Protein AF-A0AAP0NVU0-F1 (afdb_monomer_lite)

pLDDT: mean 78.41, std 13.66, range [33.12, 90.81]

Radius of gyration: 15.38 Å; chains: 1; bounding box: 33×32×42 Å

Sequence (113 aa):
MARNGSLVPLMYELWNDVPEENKNAIWPEVQDNTDAPLEFRKNCLEKVANTWRSWKHTFKVHYEKHKDDEDILTRVPDERVQDEQWPILVRYWNEDEVKLQIKNLSLNLISAY

Secondary structure (DSSP, 8-state):
-TT-TTTS-TT-SSGGGS-HHHHHHHHHHHHHHH---GGGHHHHHHHHHHHHHHHHHHHHHHHHHHTT-TTGGG--S-TTS-TTHHHHHHHHHH-HHHHHHHHHHHHHHHTT-

Organism: NCBI:txid152367

Foldseek 3Di:
DLLACVLPPLLDPAPVLTDVVSLVVCQVVLCVPPVDDPVCSVVSSVVSRVSNVVVSVVLVVLCVVCVPPPCQLVPDPDPSHDSVRSVLVNCCVVDPVSVVVSVVVSVVVVVVD

Structure (mmCIF, N/CA/C/O backbone):
data_AF-A0AAP0NVU0-F1
#
_entry.id   AF-A0AAP0NVU0-F1
#
loop_
_atom_site.group_PDB
_atom_site.id
_atom_site.type_symbol
_atom_site.label_atom_id
_atom_site.label_alt_id
_atom_site.label_comp_id
_atom_site.label_asym_id
_atom_site.label_entity_id
_atom_site.label_seq_id
_atom_site.pdbx_PDB_ins_code
_atom_site.Cartn_x
_atom_site.Cartn_y
_atom_site.Cartn_z
_atom_site.occupancy
_atom_site.B_iso_or_equiv
_atom_site.auth_seq_id
_atom_site.auth_comp_id
_atom_site.auth_asym_id
_atom_site.auth_atom_id
_atom_site.pdbx_PDB_model_num
ATOM 1 N N . MET A 1 1 ? -7.896 -7.844 3.908 1.00 63.59 1 MET A N 1
ATOM 2 C CA . MET A 1 1 ? -7.562 -6.597 4.619 1.00 63.59 1 MET A CA 1
ATOM 3 C C . MET A 1 1 ? -6.231 -5.996 4.151 1.00 63.59 1 MET A C 1
ATOM 5 O O . MET A 1 1 ? -6.232 -5.341 3.126 1.00 63.59 1 MET A O 1
ATOM 9 N N . ALA A 1 2 ? -5.073 -6.255 4.778 1.00 59.22 2 ALA A N 1
ATOM 10 C CA . ALA A 1 2 ? -3.825 -5.511 4.487 1.00 59.22 2 ALA A CA 1
ATOM 11 C C . ALA A 1 2 ? -3.140 -5.786 3.124 1.00 59.22 2 ALA A C 1
ATOM 13 O O . ALA A 1 2 ? -2.254 -5.033 2.730 1.00 59.22 2 ALA A O 1
ATOM 14 N N . ARG A 1 3 ? -3.526 -6.863 2.422 1.00 63.44 3 ARG A N 1
ATOM 15 C CA . ARG A 1 3 ? -3.033 -7.234 1.077 1.00 63.44 3 ARG A CA 1
ATOM 16 C C . ARG A 1 3 ? -4.062 -6.956 -0.022 1.00 63.44 3 ARG A C 1
ATOM 18 O O . ARG A 1 3 ? -4.250 -7.771 -0.919 1.00 63.44 3 ARG A O 1
ATOM 25 N N . ASN A 1 4 ? -4.812 -5.870 0.128 1.00 67.06 4 ASN A N 1
ATOM 26 C CA . ASN A 1 4 ? -5.792 -5.421 -0.851 1.00 67.06 4 ASN A CA 1
ATOM 27 C C . ASN A 1 4 ? -5.358 -4.042 -1.363 1.00 67.06 4 ASN A C 1
ATOM 29 O O . ASN A 1 4 ? -5.484 -3.049 -0.641 1.00 67.06 4 ASN A O 1
ATOM 33 N N . GLY A 1 5 ? -4.835 -4.000 -2.592 1.00 58.34 5 GLY A N 1
ATOM 34 C CA . GLY A 1 5 ? -4.338 -2.771 -3.216 1.00 58.34 5 GLY A CA 1
ATOM 35 C C . GLY A 1 5 ? -5.418 -1.702 -3.404 1.00 58.34 5 GLY A C 1
ATOM 36 O O . GLY A 1 5 ? -5.087 -0.520 -3.462 1.00 58.34 5 GLY A O 1
ATOM 37 N N . SER A 1 6 ? -6.699 -2.083 -3.428 1.00 61.19 6 SER A N 1
ATOM 38 C CA . SER A 1 6 ? -7.829 -1.154 -3.558 1.00 61.19 6 SER A CA 1
ATOM 39 C C . SER A 1 6 ? -8.199 -0.472 -2.237 1.00 61.19 6 SER A C 1
ATOM 41 O O . SER A 1 6 ? -8.668 0.661 -2.247 1.00 61.19 6 SER A O 1
ATOM 43 N N . LEU A 1 7 ? -7.966 -1.129 -1.095 1.00 65.88 7 LEU A N 1
ATOM 44 C CA . LEU A 1 7 ? -8.227 -0.554 0.235 1.00 65.88 7 LEU A CA 1
ATOM 45 C C . LEU A 1 7 ? -7.040 0.256 0.751 1.00 65.88 7 LEU A C 1
ATOM 47 O O . LEU A 1 7 ? -7.224 1.313 1.356 1.00 65.88 7 LEU A O 1
ATOM 51 N N . VAL A 1 8 ? -5.822 -0.230 0.500 1.00 70.25 8 VAL A N 1
ATOM 52 C CA . VAL A 1 8 ? -4.587 0.465 0.870 1.00 70.25 8 VAL A CA 1
ATOM 53 C C . VAL A 1 8 ? -3.649 0.514 -0.330 1.00 70.25 8 VAL A C 1
ATOM 55 O O . VAL A 1 8 ? -2.839 -0.402 -0.519 1.00 70.25 8 VAL A O 1
ATOM 58 N N . PRO A 1 9 ? -3.721 1.587 -1.133 1.00 72.81 9 PRO A N 1
ATOM 59 C CA . PRO A 1 9 ? -2.825 1.762 -2.262 1.00 72.81 9 PRO A CA 1
ATOM 60 C C . PRO A 1 9 ? -1.361 1.701 -1.823 1.00 72.81 9 PRO A C 1
ATOM 62 O O . PRO A 1 9 ? -0.942 2.356 -0.867 1.00 72.81 9 PRO A O 1
ATOM 65 N N . LEU A 1 10 ? -0.550 0.931 -2.545 1.00 76.00 10 LEU A N 1
ATOM 66 C CA . LEU A 1 10 ? 0.887 0.798 -2.270 1.00 76.00 10 LEU A CA 1
ATOM 67 C C . LEU A 1 10 ? 1.684 2.081 -2.583 1.00 76.00 10 LEU A C 1
ATOM 69 O O . LEU A 1 10 ? 2.852 2.192 -2.199 1.00 76.00 10 LEU A O 1
ATOM 73 N N . MET A 1 11 ? 1.041 3.042 -3.256 1.00 71.75 11 MET A N 1
ATOM 74 C CA . MET A 1 11 ? 1.612 4.311 -3.716 1.00 71.75 11 MET A CA 1
ATOM 75 C C . MET A 1 11 ? 2.006 5.260 -2.572 1.00 71.75 11 MET A C 1
ATOM 77 O O . MET A 1 11 ? 2.898 6.083 -2.756 1.00 71.75 11 MET A O 1
ATOM 81 N N . TYR A 1 12 ? 1.404 5.135 -1.384 1.00 76.88 12 TYR A N 1
ATOM 82 C CA . TYR A 1 12 ? 1.783 5.944 -0.218 1.00 76.88 12 TYR A CA 1
ATOM 83 C C . TYR A 1 12 ? 3.146 5.529 0.323 1.00 76.88 12 TYR A C 1
ATOM 85 O O . TYR A 1 12 ? 3.388 4.336 0.510 1.00 76.88 12 TYR A O 1
ATOM 93 N N . GLU A 1 13 ? 4.038 6.484 0.603 1.00 75.38 13 GLU A N 1
ATOM 94 C CA . GLU A 1 13 ? 5.367 6.196 1.150 1.00 75.38 13 GLU A CA 1
ATOM 95 C C . GLU A 1 13 ? 5.265 5.616 2.563 1.00 75.38 13 GLU A C 1
ATOM 97 O O . GLU A 1 13 ? 5.757 4.505 2.804 1.00 75.38 13 GLU A O 1
ATOM 102 N N . LEU A 1 14 ? 4.573 6.329 3.454 1.00 80.94 14 LEU A N 1
ATOM 103 C CA . LEU A 1 14 ? 4.376 5.960 4.848 1.00 80.94 14 LEU A CA 1
ATOM 104 C C . LEU A 1 14 ? 2.907 5.633 5.127 1.00 80.94 14 LEU A C 1
ATOM 106 O O . LEU A 1 14 ? 1.989 6.196 4.544 1.00 80.94 14 LEU A O 1
ATOM 110 N N . TRP A 1 15 ? 2.672 4.764 6.113 1.00 82.81 15 TRP A N 1
ATOM 111 C CA . TRP A 1 15 ? 1.316 4.466 6.598 1.00 82.81 15 TRP A CA 1
ATOM 112 C C . TRP A 1 15 ? 0.580 5.713 7.113 1.00 82.81 15 TRP A C 1
ATOM 114 O O . TRP A 1 15 ? -0.644 5.791 7.057 1.00 82.81 15 TRP A O 1
ATOM 124 N N . ASN A 1 16 ? 1.326 6.691 7.631 1.00 84.62 16 ASN A N 1
ATOM 125 C CA . ASN A 1 16 ? 0.745 7.938 8.119 1.00 84.62 16 ASN A CA 1
ATOM 126 C C . ASN A 1 16 ? 0.161 8.785 6.981 1.00 84.62 16 ASN A C 1
ATOM 128 O O . ASN A 1 16 ? -0.782 9.523 7.243 1.00 84.62 16 ASN A O 1
ATOM 132 N N . ASP A 1 17 ? 0.657 8.616 5.751 1.00 83.06 17 ASP A N 1
ATOM 133 C CA . ASP A 1 17 ? 0.180 9.333 4.563 1.00 83.06 17 ASP A CA 1
ATOM 134 C C . ASP A 1 17 ? -1.087 8.698 3.972 1.00 83.06 17 ASP A C 1
ATOM 136 O O . ASP A 1 17 ? -1.752 9.305 3.137 1.00 83.06 17 ASP A O 1
ATOM 140 N N . VAL A 1 18 ? -1.428 7.474 4.394 1.00 82.69 18 VAL A N 1
ATOM 141 C CA . VAL A 1 18 ? -2.688 6.828 4.017 1.00 82.69 18 VAL A CA 1
ATOM 142 C C . VAL A 1 18 ? -3.842 7.630 4.641 1.00 82.69 18 VAL A C 1
ATOM 144 O O . VAL A 1 18 ? -3.827 7.818 5.867 1.00 82.69 18 VAL A O 1
ATOM 147 N N . PRO A 1 19 ? -4.841 8.072 3.854 1.00 84.81 19 PRO A N 1
ATOM 148 C CA . PRO A 1 19 ? -5.960 8.860 4.357 1.00 84.81 19 PRO A CA 1
ATOM 149 C C . PRO A 1 19 ? -6.736 8.147 5.466 1.00 84.81 19 PRO A C 1
ATOM 151 O O . PRO A 1 19 ? -6.798 6.912 5.527 1.00 84.81 19 PRO A O 1
ATOM 154 N N . GLU A 1 20 ? -7.341 8.920 6.367 1.00 85.38 20 GLU A N 1
ATOM 155 C CA . GLU A 1 20 ? -8.139 8.342 7.450 1.00 85.38 20 GLU A CA 1
ATOM 156 C C . GLU A 1 20 ? -9.402 7.663 6.902 1.00 85.38 20 GLU A C 1
ATOM 158 O O . GLU A 1 20 ? -9.836 6.676 7.490 1.00 85.38 20 GLU A O 1
ATOM 163 N N . GLU A 1 21 ? -9.948 8.081 5.746 1.00 84.19 21 GLU A N 1
ATOM 164 C CA . GLU A 1 21 ? -11.069 7.374 5.108 1.00 84.19 21 GLU A CA 1
ATOM 165 C C . GLU A 1 21 ? -10.698 5.933 4.745 1.00 84.19 21 GLU A C 1
ATOM 167 O O . GLU A 1 21 ? -11.470 5.014 5.016 1.00 84.19 21 GLU A O 1
ATOM 172 N N . ASN A 1 22 ? -9.493 5.705 4.213 1.00 84.00 22 ASN A N 1
ATOM 173 C CA . ASN A 1 22 ? -8.997 4.357 3.934 1.00 84.00 22 ASN A CA 1
ATOM 174 C C . ASN A 1 22 ? -8.871 3.539 5.226 1.00 84.00 22 ASN A C 1
ATOM 176 O O . ASN A 1 22 ? -9.303 2.390 5.283 1.00 84.00 22 ASN A O 1
ATOM 180 N N . LYS A 1 23 ? -8.321 4.129 6.295 1.00 86.25 23 LYS A N 1
ATOM 181 C CA . LYS A 1 23 ? -8.192 3.453 7.600 1.00 86.25 23 LYS A CA 1
ATOM 182 C C . LYS A 1 23 ? -9.560 3.142 8.217 1.00 86.25 23 LYS A C 1
ATOM 184 O O . LYS A 1 23 ? -9.733 2.079 8.812 1.00 86.25 23 LYS A O 1
ATOM 189 N N . ASN A 1 24 ? -10.535 4.031 8.034 1.00 87.94 24 ASN A N 1
ATOM 190 C CA . ASN A 1 24 ? -11.927 3.828 8.425 1.00 87.94 24 ASN A CA 1
ATOM 191 C C . ASN A 1 24 ? -12.593 2.715 7.616 1.00 87.94 24 ASN A C 1
ATOM 193 O O . ASN A 1 24 ? -13.306 1.917 8.207 1.00 87.94 24 ASN A O 1
ATOM 197 N N . ALA A 1 25 ? -12.325 2.608 6.314 1.00 86.50 25 ALA A N 1
ATOM 198 C CA . ALA A 1 25 ? -12.849 1.531 5.475 1.00 86.50 25 ALA A CA 1
ATOM 199 C C . ALA A 1 25 ? -12.271 0.150 5.842 1.00 86.50 25 ALA A C 1
ATOM 201 O O . ALA A 1 25 ? -12.954 -0.859 5.706 1.00 86.50 25 ALA A O 1
ATOM 202 N N . ILE A 1 26 ? -11.037 0.095 6.355 1.00 86.94 26 ILE A N 1
ATOM 203 C CA . ILE A 1 26 ? -10.414 -1.149 6.842 1.00 86.94 26 ILE A CA 1
ATOM 204 C C . ILE A 1 26 ? -11.012 -1.606 8.177 1.00 86.94 26 ILE A C 1
ATOM 206 O O . ILE A 1 26 ? -11.025 -2.800 8.473 1.00 86.94 26 ILE A O 1
ATOM 210 N N . TRP A 1 27 ? -11.453 -0.669 9.018 1.00 88.81 27 TRP A N 1
ATOM 211 C CA . TRP A 1 27 ? -11.855 -0.974 10.389 1.00 88.81 27 TRP A CA 1
ATOM 212 C C . TRP A 1 27 ? -13.020 -1.980 10.487 1.00 88.81 27 TRP A C 1
ATOM 214 O O . TRP A 1 27 ? -12.857 -2.942 11.237 1.00 88.81 27 TRP A O 1
ATOM 224 N N . PRO A 1 28 ? -14.115 -1.870 9.706 1.00 87.25 28 PRO A N 1
ATOM 225 C CA . PRO A 1 28 ? -15.156 -2.896 9.657 1.00 87.25 28 PRO A CA 1
ATOM 226 C C . PRO A 1 28 ? -14.612 -4.293 9.338 1.00 87.25 28 PRO A C 1
ATOM 228 O O . PRO A 1 28 ? -14.929 -5.236 10.053 1.00 87.25 28 PRO A O 1
ATOM 231 N N . GLU A 1 29 ? -13.701 -4.427 8.362 1.00 85.31 29 GLU A N 1
ATOM 232 C CA . GLU A 1 29 ? -13.105 -5.736 8.050 1.00 85.31 29 GLU A CA 1
ATOM 233 C C . GLU A 1 29 ? -12.328 -6.306 9.244 1.00 85.31 29 GLU A C 1
ATOM 235 O O . GLU A 1 29 ? -12.341 -7.510 9.493 1.00 85.31 29 GLU A O 1
ATOM 240 N N . VAL A 1 30 ? -11.628 -5.455 9.996 1.00 85.75 30 VAL A N 1
ATOM 241 C CA . VAL A 1 30 ? -10.894 -5.880 11.193 1.00 85.75 30 VAL A CA 1
ATOM 242 C C . VAL A 1 30 ? -11.856 -6.355 12.276 1.00 85.75 30 VAL A C 1
ATOM 244 O O . VAL A 1 30 ? -11.581 -7.376 12.910 1.00 85.75 30 VAL A O 1
ATOM 247 N N . GLN A 1 31 ? -12.965 -5.646 12.484 1.00 86.69 31 GLN A N 1
ATOM 248 C CA . GLN A 1 31 ? -13.974 -6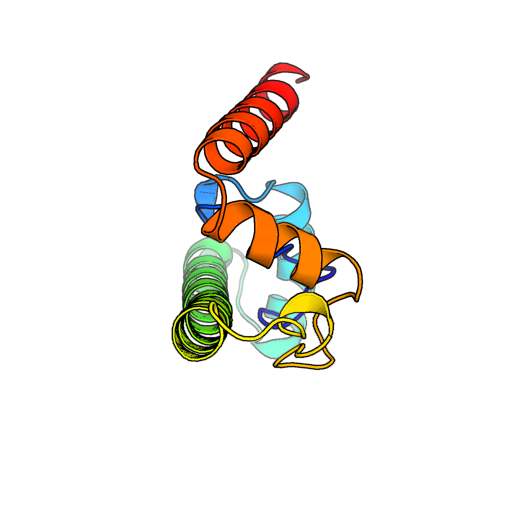.027 13.470 1.00 86.69 31 GLN A CA 1
ATOM 249 C C . GLN A 1 31 ? -14.609 -7.372 13.116 1.00 86.69 31 GLN A C 1
ATOM 251 O O . GLN A 1 31 ? -14.606 -8.264 13.962 1.00 86.69 31 GLN A O 1
ATOM 256 N N . ASP A 1 32 ? -15.010 -7.556 11.855 1.00 84.94 32 ASP A N 1
ATOM 257 C CA . ASP A 1 32 ? -15.617 -8.795 11.352 1.00 84.94 32 ASP A CA 1
ATOM 258 C C . ASP A 1 32 ? -14.718 -10.030 11.539 1.00 84.94 32 ASP A C 1
ATOM 260 O O . ASP A 1 32 ? -15.204 -11.154 11.618 1.00 84.94 32 ASP A O 1
ATOM 264 N N . ASN A 1 33 ? -13.396 -9.840 11.606 1.00 81.75 33 ASN A N 1
ATOM 265 C CA . ASN A 1 33 ? -12.425 -10.933 11.674 1.00 81.75 33 ASN A CA 1
ATOM 266 C C . ASN A 1 33 ? -11.807 -11.167 13.063 1.00 81.75 33 ASN A C 1
ATOM 268 O O . ASN A 1 33 ? -11.049 -12.125 13.221 1.00 81.75 33 ASN A O 1
ATOM 272 N N . THR A 1 34 ? -12.028 -10.287 14.045 1.00 80.81 34 THR A N 1
ATOM 273 C CA . THR A 1 34 ? -11.286 -10.339 15.324 1.00 80.81 34 THR A CA 1
ATOM 274 C C . THR A 1 34 ? -12.122 -10.122 16.581 1.00 80.81 34 THR A C 1
ATOM 276 O O . THR A 1 34 ? -11.569 -10.262 17.671 1.00 80.81 34 THR A O 1
ATOM 279 N N . ASP A 1 35 ? -13.400 -9.745 16.453 1.00 83.88 35 ASP A N 1
ATOM 280 C CA . ASP A 1 35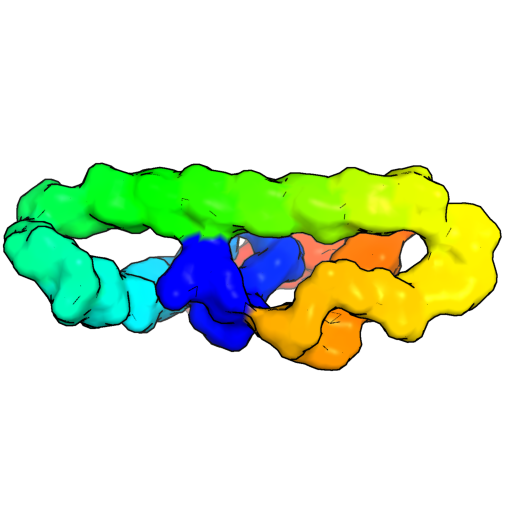 ? 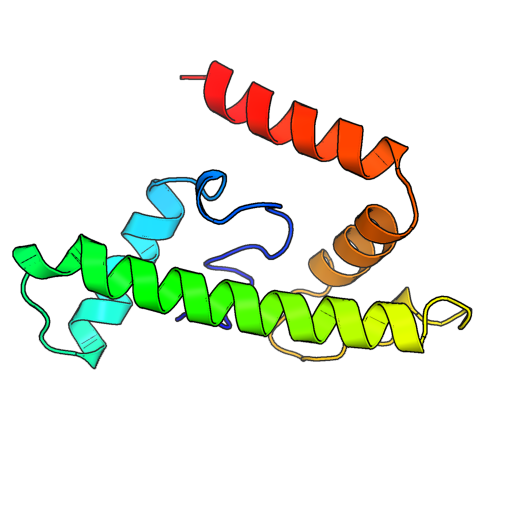-14.261 -9.304 17.565 1.00 83.88 35 ASP A CA 1
ATOM 281 C C . ASP A 1 35 ? -13.631 -8.184 18.423 1.00 83.88 35 ASP A C 1
ATOM 283 O O . ASP A 1 35 ? -13.990 -7.975 19.584 1.00 83.88 35 ASP A O 1
ATOM 287 N N . ALA A 1 36 ? -12.653 -7.453 17.872 1.00 85.56 36 ALA A N 1
ATOM 288 C CA . ALA A 1 36 ? -11.921 -6.438 18.611 1.00 85.56 36 ALA A CA 1
ATOM 289 C C . ALA A 1 36 ? -12.839 -5.252 18.948 1.00 85.56 36 ALA A C 1
ATOM 291 O O . ALA A 1 36 ? -13.452 -4.669 18.043 1.00 85.56 36 ALA A O 1
ATOM 292 N N . PRO A 1 37 ? -12.908 -4.837 20.225 1.00 88.00 37 PRO A N 1
ATOM 293 C CA . PRO A 1 37 ? -13.717 -3.693 20.590 1.00 88.00 37 PRO A CA 1
ATOM 294 C C . PRO A 1 37 ? -13.007 -2.389 20.189 1.00 88.00 37 PRO A C 1
ATOM 296 O O . PRO A 1 37 ? -11.806 -2.366 19.889 1.00 88.00 37 PRO A O 1
ATOM 299 N N . LEU A 1 38 ? -13.775 -1.299 20.108 1.00 87.94 38 LEU A N 1
ATOM 300 C CA . LEU A 1 38 ? -13.343 -0.035 19.498 1.00 87.94 38 LEU A CA 1
ATOM 301 C C . LEU A 1 38 ? -12.097 0.559 20.172 1.00 87.94 38 LEU A C 1
ATOM 303 O O . LEU A 1 38 ? -11.276 1.191 19.508 1.00 87.94 38 LEU A O 1
ATOM 307 N N . GLU A 1 39 ? -11.909 0.306 21.465 1.00 90.75 39 GLU A N 1
ATOM 308 C CA . GLU A 1 39 ? -10.755 0.748 22.247 1.00 90.75 39 GLU A CA 1
ATOM 309 C C . GLU A 1 39 ? -9.432 0.193 21.695 1.00 90.75 39 GLU A C 1
ATOM 311 O O . GLU A 1 39 ? -8.395 0.848 21.801 1.00 90.75 39 GLU A O 1
ATOM 316 N N . PHE A 1 40 ? -9.461 -0.974 21.040 1.00 89.81 40 PHE A N 1
ATOM 317 C CA . PHE A 1 40 ? -8.285 -1.584 20.415 1.00 89.81 40 PHE A CA 1
ATOM 318 C C . PHE A 1 40 ? -8.100 -1.189 18.950 1.00 89.81 40 PHE A C 1
ATOM 320 O O . PHE A 1 40 ? -7.136 -1.643 18.325 1.00 89.81 40 PHE A O 1
ATOM 327 N N . ARG A 1 41 ? -8.954 -0.313 18.391 1.00 90.00 41 ARG A N 1
ATOM 328 C CA . ARG A 1 41 ? -8.865 0.128 16.987 1.00 90.00 41 ARG A CA 1
ATOM 329 C C . ARG A 1 41 ? -7.456 0.559 16.617 1.00 90.00 41 ARG A C 1
ATOM 331 O O . ARG A 1 41 ? -6.933 0.128 15.593 1.00 90.00 41 ARG A O 1
ATOM 338 N N . LYS A 1 42 ? -6.811 1.357 17.471 1.00 89.62 42 LYS A N 1
ATOM 339 C CA . LYS A 1 42 ? -5.440 1.824 17.236 1.00 89.62 42 LYS A CA 1
ATOM 340 C C . LYS A 1 42 ? -4.457 0.656 17.108 1.00 89.62 42 LYS A C 1
ATOM 342 O O . LYS A 1 42 ? -3.747 0.569 16.111 1.00 89.62 42 LYS A O 1
ATOM 347 N N . ASN A 1 43 ? -4.444 -0.261 18.076 1.00 90.69 43 ASN A N 1
ATOM 348 C CA . ASN A 1 43 ? -3.544 -1.416 18.073 1.00 90.69 43 ASN A CA 1
ATOM 349 C C . ASN A 1 43 ? -3.796 -2.339 16.873 1.00 90.69 43 ASN A C 1
ATOM 351 O O . ASN A 1 43 ? -2.853 -2.864 16.279 1.00 90.69 43 ASN A O 1
ATOM 355 N N . CYS A 1 44 ? -5.056 -2.534 16.488 1.00 90.06 44 CYS A N 1
ATOM 356 C CA . CYS A 1 44 ? -5.381 -3.341 15.321 1.00 90.06 44 CYS A CA 1
ATOM 357 C C . CYS A 1 44 ? -4.941 -2.663 14.017 1.00 90.06 44 CYS A C 1
ATOM 359 O O . CYS A 1 44 ? -4.319 -3.315 13.177 1.00 90.06 44 CYS A O 1
ATOM 361 N N . LEU A 1 45 ? -5.173 -1.357 13.861 1.00 90.06 45 LEU A N 1
ATOM 362 C CA . LEU A 1 45 ? -4.695 -0.608 12.696 1.00 90.06 45 LEU A CA 1
ATOM 363 C C . LEU A 1 45 ? -3.161 -0.550 12.630 1.00 90.06 45 LEU A C 1
ATOM 365 O O . LEU A 1 45 ? -2.605 -0.594 11.538 1.00 90.06 45 LEU A O 1
ATOM 369 N N . GLU A 1 46 ? -2.452 -0.545 13.762 1.00 90.31 46 GLU A N 1
ATOM 370 C CA . GLU A 1 46 ? -0.989 -0.699 13.790 1.00 90.31 46 GLU A CA 1
ATOM 371 C C . GLU A 1 46 ? -0.540 -2.068 13.249 1.00 90.31 46 GLU A C 1
ATOM 373 O O . GLU A 1 46 ? 0.437 -2.154 12.499 1.00 90.31 46 GLU A O 1
ATOM 378 N N . LYS A 1 47 ? -1.268 -3.150 13.556 1.00 89.31 47 LYS A N 1
ATOM 379 C CA . LYS A 1 47 ? -0.994 -4.477 12.974 1.00 89.31 47 LYS A CA 1
ATOM 380 C C . LYS A 1 47 ? -1.275 -4.519 11.472 1.00 89.31 47 LYS A C 1
ATOM 382 O O . LYS A 1 47 ? -0.492 -5.113 10.723 1.00 89.31 47 LYS A O 1
ATOM 387 N N . VAL A 1 48 ? -2.346 -3.865 11.017 1.00 89.31 48 VAL A N 1
ATOM 388 C CA . VAL A 1 48 ? -2.626 -3.692 9.583 1.00 89.31 48 VAL A CA 1
ATOM 389 C C . VAL A 1 48 ? -1.481 -2.930 8.920 1.00 89.31 48 VAL A C 1
ATOM 391 O O . VAL A 1 48 ? -0.956 -3.397 7.912 1.00 89.31 48 VAL A O 1
ATOM 394 N N . ALA A 1 49 ? -1.035 -1.824 9.520 1.00 88.94 49 ALA A N 1
ATOM 395 C CA . ALA A 1 49 ? 0.072 -1.016 9.022 1.00 88.94 49 ALA A CA 1
ATOM 396 C C . ALA A 1 49 ? 1.352 -1.840 8.857 1.00 88.94 49 ALA A C 1
ATOM 398 O O . ALA A 1 49 ? 2.013 -1.767 7.824 1.00 88.94 49 ALA A O 1
ATOM 399 N N . ASN A 1 50 ? 1.698 -2.657 9.855 1.00 88.94 50 ASN A N 1
ATOM 400 C CA . ASN A 1 50 ? 2.862 -3.539 9.785 1.00 88.94 50 ASN A CA 1
ATOM 401 C C . ASN A 1 50 ? 2.724 -4.572 8.667 1.00 88.94 50 ASN A C 1
ATOM 403 O O . ASN A 1 50 ? 3.654 -4.752 7.886 1.00 88.94 50 ASN A O 1
ATOM 407 N N . THR A 1 51 ? 1.549 -5.187 8.533 1.00 88.75 51 THR A N 1
ATOM 408 C CA . THR A 1 51 ? 1.284 -6.147 7.454 1.00 88.75 51 THR A CA 1
ATOM 409 C C . THR A 1 51 ? 1.389 -5.492 6.074 1.00 88.75 51 THR A C 1
ATOM 411 O O . THR A 1 51 ? 2.003 -6.061 5.172 1.00 88.75 51 THR A O 1
ATOM 414 N N . TRP A 1 52 ? 0.846 -4.282 5.916 1.00 89.19 52 TRP A N 1
ATOM 415 C CA . TRP A 1 52 ? 0.944 -3.495 4.687 1.00 89.19 52 TRP A CA 1
ATOM 416 C C . TRP A 1 52 ? 2.397 -3.125 4.360 1.00 89.19 52 TRP A C 1
ATOM 418 O O . TRP A 1 52 ? 2.836 -3.339 3.233 1.00 89.19 52 TRP A O 1
ATOM 428 N N . ARG A 1 53 ? 3.189 -2.667 5.343 1.00 87.62 53 ARG A N 1
ATOM 429 C CA . ARG A 1 53 ? 4.627 -2.380 5.162 1.00 87.62 53 ARG A CA 1
ATOM 430 C C . ARG A 1 53 ? 5.403 -3.619 4.721 1.00 87.62 53 ARG A C 1
ATOM 432 O O . ARG A 1 53 ? 6.208 -3.530 3.798 1.00 87.62 53 ARG A O 1
ATOM 439 N N . SER A 1 54 ? 5.158 -4.767 5.356 1.00 88.88 54 SER A N 1
ATOM 440 C CA . SER A 1 54 ? 5.786 -6.034 4.970 1.00 88.88 54 SER A CA 1
ATOM 441 C C . SER A 1 54 ? 5.413 -6.437 3.548 1.00 88.88 54 SER A C 1
ATOM 443 O O . SER A 1 54 ? 6.286 -6.855 2.796 1.00 88.88 54 SER A O 1
ATOM 445 N N . TRP A 1 55 ? 4.148 -6.273 3.154 1.00 88.00 55 TRP A N 1
ATOM 446 C CA . TRP A 1 55 ? 3.713 -6.544 1.786 1.00 88.00 55 TRP A CA 1
ATOM 447 C C . TRP A 1 55 ? 4.377 -5.581 0.797 1.00 88.00 55 TRP A C 1
ATOM 449 O O . TRP A 1 55 ? 5.022 -6.031 -0.135 1.00 88.00 55 TRP A O 1
ATOM 459 N N . LYS A 1 56 ? 4.380 -4.267 1.045 1.00 85.31 56 LYS A N 1
ATOM 460 C CA . LYS A 1 56 ? 5.101 -3.294 0.204 1.00 85.31 56 LYS A CA 1
ATOM 461 C C . LYS A 1 56 ? 6.594 -3.624 0.063 1.00 85.31 56 LYS A C 1
ATOM 463 O O . LYS A 1 56 ? 7.165 -3.474 -1.017 1.00 85.31 56 LYS A O 1
ATOM 468 N N . HIS A 1 57 ? 7.231 -4.102 1.132 1.00 87.94 57 HIS A N 1
ATOM 469 C CA . HIS A 1 57 ? 8.627 -4.529 1.091 1.00 87.94 57 HIS A CA 1
ATOM 470 C C . HIS A 1 57 ? 8.858 -5.694 0.117 1.00 87.94 57 HIS A C 1
ATOM 472 O O . HIS A 1 57 ? 9.856 -5.667 -0.601 1.00 87.94 57 HIS A O 1
ATOM 478 N N . THR A 1 58 ? 7.940 -6.666 0.012 1.00 89.81 58 THR A N 1
ATOM 479 C CA . THR A 1 58 ? 8.096 -7.768 -0.955 1.00 89.81 58 THR A CA 1
ATOM 480 C C . THR A 1 58 ? 8.105 -7.268 -2.399 1.00 89.81 58 THR A C 1
ATOM 482 O O . THR A 1 58 ? 8.909 -7.747 -3.193 1.00 89.81 58 THR A O 1
ATOM 485 N N . PHE A 1 59 ? 7.295 -6.254 -2.729 1.00 88.81 59 PHE A N 1
ATOM 486 C CA . PHE A 1 59 ? 7.333 -5.613 -4.052 1.00 88.81 59 PHE A CA 1
ATOM 487 C C . PHE A 1 59 ? 8.651 -4.893 -4.306 1.00 88.81 59 PHE A C 1
ATOM 489 O O . PHE A 1 59 ? 9.208 -5.016 -5.391 1.00 88.81 59 PHE A O 1
ATOM 496 N N . LYS A 1 60 ? 9.176 -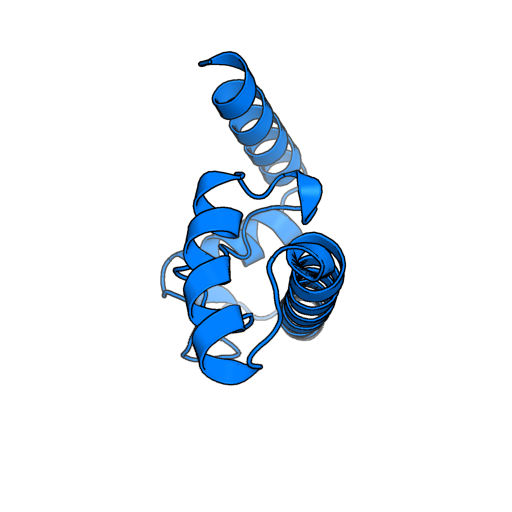4.174 -3.307 1.00 86.81 60 LYS A N 1
ATOM 497 C CA . LYS A 1 60 ? 10.460 -3.481 -3.453 1.00 86.81 60 LYS A CA 1
ATOM 498 C C . LYS A 1 60 ? 11.614 -4.464 -3.672 1.00 86.81 60 LYS A C 1
ATOM 500 O O . LYS A 1 60 ? 12.470 -4.213 -4.509 1.00 86.81 60 LYS A O 1
ATOM 505 N N . VAL A 1 61 ? 11.630 -5.590 -2.956 1.00 89.88 61 VAL A N 1
ATOM 506 C CA . VAL A 1 61 ? 12.634 -6.651 -3.159 1.00 89.88 61 VAL A CA 1
ATOM 507 C C . VAL A 1 61 ? 12.523 -7.251 -4.561 1.00 89.88 61 VAL A C 1
ATOM 509 O O . VAL A 1 61 ? 13.543 -7.458 -5.216 1.00 89.88 61 VAL A O 1
ATOM 512 N N . HIS A 1 62 ? 11.300 -7.502 -5.036 1.00 90.00 62 HIS A N 1
ATOM 513 C CA . HIS A 1 62 ? 11.063 -7.977 -6.400 1.00 90.00 62 HIS A CA 1
ATOM 514 C C . HIS A 1 62 ? 11.547 -6.973 -7.451 1.00 90.00 62 HIS A C 1
ATOM 516 O O . HIS A 1 62 ? 12.257 -7.360 -8.373 1.00 90.00 62 HIS A O 1
ATOM 522 N N . TYR A 1 63 ? 11.241 -5.686 -7.267 1.00 90.25 63 TYR A N 1
ATOM 523 C CA . TYR A 1 63 ? 11.743 -4.610 -8.119 1.00 90.25 63 TYR A CA 1
ATOM 524 C C . TYR A 1 63 ? 13.275 -4.586 -8.161 1.00 90.25 63 TYR A C 1
ATOM 526 O O . TYR A 1 63 ? 13.842 -4.675 -9.239 1.00 90.25 63 TYR A O 1
ATOM 534 N N . GLU A 1 64 ? 13.964 -4.545 -7.016 1.00 88.69 64 GLU A N 1
ATOM 535 C CA . GLU A 1 64 ? 15.436 -4.472 -6.987 1.00 88.69 64 GLU A CA 1
ATOM 536 C C . GLU A 1 64 ? 16.109 -5.674 -7.660 1.00 88.69 64 GLU A C 1
ATOM 538 O O . GLU A 1 64 ? 17.186 -5.535 -8.235 1.00 88.69 64 GLU A O 1
ATOM 543 N N . LYS A 1 65 ? 15.474 -6.851 -7.610 1.00 90.81 65 LYS A N 1
ATOM 544 C CA . LYS A 1 65 ? 15.961 -8.066 -8.270 1.00 90.81 65 LYS A CA 1
ATOM 545 C C . LYS A 1 65 ? 15.833 -8.012 -9.798 1.00 90.81 65 LYS A C 1
ATOM 547 O O . LYS A 1 65 ? 16.592 -8.693 -10.480 1.00 90.81 65 LYS A O 1
ATOM 552 N N . HIS A 1 66 ? 14.872 -7.249 -10.313 1.00 89.06 66 HIS A N 1
ATOM 553 C CA . HIS A 1 66 ? 14.467 -7.245 -11.720 1.00 89.06 66 HIS A CA 1
ATOM 554 C C . HIS A 1 66 ? 14.544 -5.854 -12.372 1.00 89.06 66 HIS A C 1
ATOM 556 O O . HIS A 1 66 ? 14.036 -5.666 -13.469 1.00 89.06 66 HIS A O 1
ATOM 562 N N . LYS A 1 67 ? 15.159 -4.863 -11.717 1.00 86.31 67 LYS A N 1
ATOM 563 C CA . LYS A 1 67 ? 15.172 -3.463 -12.179 1.00 86.31 67 LYS A CA 1
ATOM 564 C C . LYS A 1 67 ? 15.871 -3.242 -13.521 1.00 86.31 67 LYS A C 1
ATOM 566 O O . LYS A 1 67 ? 15.569 -2.263 -14.190 1.00 86.31 67 LYS A O 1
ATOM 571 N N . ASP A 1 68 ? 16.772 -4.148 -13.895 1.00 87.81 68 ASP A N 1
ATOM 572 C CA . ASP A 1 68 ? 17.493 -4.115 -15.170 1.00 87.81 68 ASP A CA 1
ATOM 573 C C . ASP A 1 68 ? 16.768 -4.918 -16.274 1.00 87.81 68 ASP A C 1
ATOM 575 O O . ASP A 1 68 ? 17.208 -4.917 -17.422 1.00 87.81 68 ASP A O 1
ATOM 579 N N . ASP A 1 69 ? 15.660 -5.602 -15.950 1.00 88.81 69 ASP A N 1
ATOM 580 C CA . ASP A 1 69 ? 14.843 -6.317 -16.934 1.00 88.81 69 ASP A CA 1
ATOM 581 C C . ASP A 1 69 ? 13.968 -5.315 -17.713 1.00 88.81 69 ASP A C 1
ATOM 583 O O . ASP A 1 69 ? 13.163 -4.590 -17.124 1.00 88.81 69 ASP A O 1
ATOM 587 N N . GLU A 1 70 ? 14.039 -5.338 -19.048 1.00 86.25 70 GLU A N 1
ATOM 588 C CA . GLU A 1 70 ? 13.204 -4.492 -19.925 1.00 86.25 70 GLU A CA 1
ATOM 589 C C . GLU A 1 70 ? 11.692 -4.726 -19.709 1.00 86.25 70 GLU A C 1
ATOM 591 O O . GLU A 1 70 ? 10.880 -3.810 -19.843 1.00 86.25 70 GLU A O 1
ATOM 596 N N . ASP A 1 71 ? 11.324 -5.933 -19.269 1.00 88.25 71 ASP A N 1
ATOM 597 C CA . ASP A 1 71 ? 9.946 -6.358 -19.005 1.00 88.25 71 ASP A CA 1
ATOM 598 C C . ASP A 1 71 ? 9.496 -6.138 -17.545 1.00 88.25 71 ASP A C 1
ATOM 600 O O . ASP A 1 71 ? 8.504 -6.724 -17.100 1.00 88.25 71 ASP A O 1
ATOM 604 N N . ILE A 1 72 ? 10.203 -5.330 -16.742 1.00 88.19 72 ILE A N 1
ATOM 605 C CA . ILE A 1 72 ? 9.860 -5.128 -15.320 1.00 88.19 72 ILE A CA 1
ATOM 606 C C . ILE A 1 72 ? 8.401 -4.687 -15.117 1.00 88.19 72 ILE A C 1
ATOM 608 O O . ILE A 1 72 ? 7.748 -5.108 -14.161 1.00 88.19 72 ILE A O 1
ATOM 612 N N . LEU A 1 73 ? 7.850 -3.904 -16.048 1.00 86.38 73 LEU A N 1
ATOM 613 C CA . LEU A 1 73 ? 6.474 -3.404 -15.990 1.00 86.38 73 LEU A CA 1
ATOM 614 C C . LEU A 1 73 ? 5.416 -4.507 -16.119 1.00 86.38 73 LEU A C 1
ATOM 616 O O . LEU A 1 73 ? 4.327 -4.351 -15.578 1.00 86.38 73 LEU A O 1
ATOM 620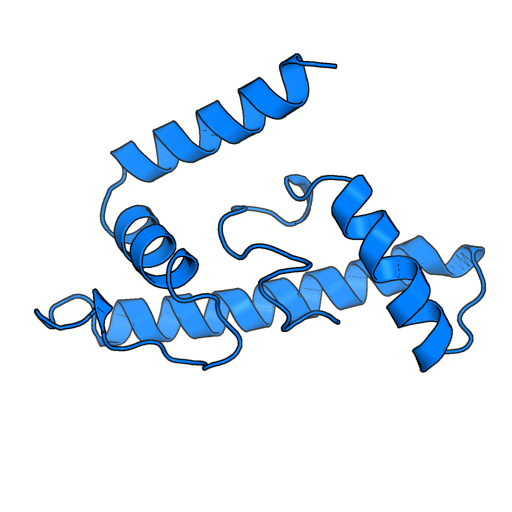 N N . THR A 1 74 ? 5.720 -5.623 -16.782 1.00 86.75 74 THR A N 1
ATOM 621 C CA . THR A 1 74 ? 4.792 -6.757 -16.926 1.00 86.75 74 THR A CA 1
ATOM 622 C C . THR A 1 74 ? 5.026 -7.844 -15.875 1.00 86.75 74 THR A C 1
ATOM 624 O O . THR A 1 74 ? 4.246 -8.787 -15.768 1.00 86.75 74 THR A O 1
ATOM 627 N N . ARG A 1 75 ? 6.088 -7.730 -15.068 1.00 84.38 75 ARG A N 1
ATOM 628 C CA . ARG A 1 75 ? 6.455 -8.689 -14.014 1.00 84.38 75 ARG A CA 1
ATOM 629 C C . ARG A 1 75 ? 5.800 -8.346 -12.679 1.00 84.38 75 ARG A C 1
ATOM 631 O O . ARG A 1 75 ? 6.496 -8.115 -11.690 1.00 84.38 75 ARG A O 1
ATOM 638 N N . VAL A 1 76 ? 4.470 -8.334 -12.640 1.00 85.25 76 VAL A N 1
ATOM 639 C CA . VAL A 1 76 ? 3.708 -8.094 -11.405 1.00 85.25 76 VAL A CA 1
ATOM 640 C C . VAL A 1 76 ? 3.917 -9.274 -10.437 1.00 85.25 76 VAL A C 1
ATOM 642 O O . VAL A 1 76 ? 3.622 -10.412 -10.800 1.00 85.25 76 VAL A O 1
ATOM 645 N N . PRO A 1 77 ? 4.431 -9.056 -9.212 1.00 82.56 77 PRO A N 1
ATOM 646 C CA . PRO A 1 77 ? 4.751 -10.158 -8.299 1.00 82.56 77 PRO A CA 1
ATOM 647 C C . PRO A 1 77 ? 3.540 -10.750 -7.557 1.00 82.56 77 PRO A C 1
ATOM 649 O O . PRO A 1 77 ? 3.684 -11.780 -6.901 1.00 82.56 77 PRO A O 1
ATOM 652 N N . ASP A 1 78 ? 2.370 -10.106 -7.609 1.00 81.69 78 ASP A N 1
ATOM 653 C CA . ASP A 1 78 ? 1.157 -10.524 -6.894 1.00 81.69 78 ASP A CA 1
ATOM 654 C C . ASP A 1 78 ? -0.097 -10.019 -7.629 1.00 81.69 78 ASP A C 1
ATOM 656 O O . ASP A 1 78 ? -0.256 -8.814 -7.819 1.00 81.69 78 ASP A O 1
ATOM 660 N N . GLU A 1 79 ? -1.003 -10.927 -7.996 1.00 80.19 79 GLU A N 1
ATOM 661 C CA . GLU A 1 79 ? -2.247 -10.640 -8.738 1.00 80.19 79 GLU A CA 1
ATOM 662 C C . GLU A 1 79 ? -3.234 -9.726 -7.990 1.00 80.19 79 GLU A C 1
ATOM 664 O O . GLU A 1 79 ? -4.169 -9.191 -8.575 1.00 80.19 79 GLU A O 1
ATOM 669 N N . ARG A 1 80 ? -3.053 -9.540 -6.676 1.00 79.31 80 ARG A N 1
ATOM 670 C CA . ARG A 1 80 ? -3.916 -8.669 -5.858 1.00 79.31 80 ARG A CA 1
ATOM 671 C C . ARG A 1 80 ? -3.604 -7.184 -6.021 1.00 79.31 80 ARG A C 1
ATOM 673 O O . ARG A 1 80 ? -4.320 -6.346 -5.463 1.00 79.31 80 ARG A O 1
ATOM 680 N N . VAL A 1 81 ? -2.511 -6.851 -6.702 1.00 77.69 81 VAL A N 1
ATOM 681 C CA . VAL A 1 81 ? -2.181 -5.473 -7.059 1.00 77.69 81 VAL A CA 1
ATOM 682 C C . VAL A 1 81 ? -2.904 -5.119 -8.342 1.00 77.69 81 VAL A C 1
ATOM 684 O O . VAL A 1 81 ? -2.860 -5.871 -9.304 1.00 77.69 81 VAL A O 1
ATOM 687 N N . GLN A 1 82 ? -3.583 -3.974 -8.327 1.00 77.62 82 GLN A N 1
ATOM 688 C CA . GLN A 1 82 ? -4.243 -3.452 -9.519 1.00 77.62 82 GLN A CA 1
ATOM 689 C C . GLN A 1 82 ? -3.188 -3.173 -10.594 1.00 77.62 82 GLN A C 1
ATOM 691 O O . GLN A 1 82 ? -2.114 -2.654 -10.269 1.00 77.62 82 GLN A O 1
ATOM 696 N N . ASP A 1 83 ? -3.497 -3.488 -11.849 1.00 76.81 83 ASP A N 1
ATOM 697 C CA . ASP A 1 83 ? -2.551 -3.418 -12.967 1.00 76.81 83 ASP A CA 1
ATOM 698 C C . ASP A 1 83 ? -1.893 -2.036 -13.096 1.00 76.81 83 ASP A C 1
ATOM 700 O O . ASP A 1 83 ? -0.722 -1.932 -13.455 1.00 76.81 83 ASP A O 1
ATOM 704 N N . GLU A 1 84 ? -2.593 -0.963 -12.724 1.00 79.00 84 GLU A N 1
ATOM 705 C CA . GLU A 1 84 ? -2.083 0.407 -12.773 1.00 79.00 84 GLU A CA 1
ATOM 706 C C . GLU A 1 84 ? -1.098 0.731 -11.639 1.00 79.00 84 GLU A C 1
ATOM 708 O O . GLU A 1 84 ? -0.240 1.604 -11.783 1.00 79.00 84 GLU A O 1
ATOM 713 N N . GLN A 1 85 ? -1.185 0.041 -10.498 1.00 80.94 85 GLN A N 1
ATOM 714 C CA . GLN A 1 85 ? -0.366 0.343 -9.320 1.00 80.94 85 GLN A CA 1
ATOM 715 C C . GLN A 1 85 ? 1.087 -0.094 -9.496 1.00 80.94 85 GLN A C 1
ATOM 717 O O . GLN A 1 85 ? 1.992 0.609 -9.043 1.00 80.94 85 GLN A O 1
ATOM 722 N N . TRP A 1 86 ? 1.332 -1.235 -10.145 1.00 86.81 86 TRP A N 1
ATOM 723 C CA . TRP A 1 86 ? 2.690 -1.749 -10.323 1.00 86.81 86 TRP A CA 1
ATOM 724 C C . TRP A 1 86 ? 3.570 -0.828 -11.192 1.00 86.81 86 TRP A C 1
ATOM 726 O O . TRP A 1 86 ? 4.637 -0.432 -10.716 1.00 86.81 86 TRP A O 1
ATOM 736 N N . PRO A 1 87 ? 3.137 -0.371 -12.384 1.00 85.88 87 PRO A N 1
ATOM 737 C CA . PRO A 1 87 ? 3.883 0.603 -13.176 1.00 85.88 87 PRO A CA 1
ATOM 738 C C . PRO A 1 87 ? 4.186 1.902 -12.423 1.00 85.88 87 PRO A C 1
ATOM 740 O O . PRO A 1 87 ? 5.286 2.441 -12.551 1.00 85.88 87 PRO A O 1
ATOM 743 N N . ILE A 1 88 ? 3.244 2.399 -11.611 1.00 82.56 88 ILE A N 1
ATOM 744 C CA . ILE A 1 88 ? 3.450 3.606 -10.796 1.00 82.56 88 ILE A CA 1
ATOM 745 C C . ILE A 1 88 ? 4.539 3.367 -9.742 1.00 82.56 88 ILE A C 1
ATOM 747 O O . ILE A 1 88 ? 5.407 4.219 -9.559 1.00 82.56 88 ILE A O 1
ATOM 751 N N . LEU A 1 89 ? 4.535 2.207 -9.077 1.00 83.12 89 LEU A N 1
ATOM 752 C CA . LEU A 1 89 ? 5.558 1.843 -8.092 1.00 83.12 89 LEU A CA 1
ATOM 753 C C . LEU A 1 89 ? 6.946 1.688 -8.714 1.00 83.12 89 LEU A C 1
ATOM 755 O O . LEU A 1 89 ? 7.918 2.191 -8.154 1.00 83.12 89 LEU A O 1
ATOM 759 N N . VAL A 1 90 ? 7.038 1.021 -9.868 1.00 85.94 90 VAL A N 1
ATOM 760 C CA . VAL A 1 90 ? 8.299 0.858 -10.606 1.00 85.94 90 VAL A CA 1
ATOM 761 C C . VAL A 1 90 ? 8.870 2.228 -10.968 1.00 85.94 90 VAL A C 1
ATOM 763 O O . VAL A 1 90 ? 10.027 2.500 -10.657 1.00 85.94 90 VAL A O 1
ATOM 766 N N . ARG A 1 91 ? 8.050 3.130 -11.526 1.00 82.88 91 ARG A N 1
ATOM 767 C CA . ARG A 1 91 ? 8.461 4.514 -11.821 1.00 82.88 91 ARG A CA 1
ATOM 768 C C . ARG A 1 91 ? 8.888 5.266 -10.563 1.00 82.88 91 ARG A C 1
ATOM 770 O O . ARG A 1 91 ? 9.943 5.886 -10.557 1.00 82.88 91 ARG A O 1
ATOM 777 N N . TYR A 1 92 ? 8.124 5.157 -9.477 1.00 80.25 92 TYR A N 1
ATOM 778 C CA . TYR A 1 92 ? 8.463 5.776 -8.193 1.00 80.25 92 TYR A CA 1
ATOM 779 C C . TYR A 1 92 ? 9.816 5.304 -7.643 1.00 80.25 92 TYR A C 1
ATOM 781 O O . TYR A 1 92 ? 10.550 6.094 -7.053 1.00 80.25 92 TYR A O 1
ATOM 789 N N . TRP A 1 93 ? 10.167 4.026 -7.794 1.00 80.56 93 TRP A N 1
ATOM 790 C CA . TRP A 1 93 ? 11.462 3.527 -7.327 1.00 80.56 93 TRP A CA 1
ATOM 791 C C . TRP A 1 93 ? 12.618 3.840 -8.275 1.00 80.56 93 TRP A C 1
ATOM 793 O O . TRP A 1 93 ? 13.743 3.963 -7.786 1.00 80.56 93 TRP A O 1
ATOM 803 N N . ASN A 1 94 ? 12.346 4.008 -9.570 1.00 78.56 94 ASN A N 1
ATOM 804 C CA . ASN A 1 94 ? 13.355 4.297 -10.586 1.00 78.56 94 ASN A CA 1
ATOM 805 C C . ASN A 1 94 ? 13.684 5.796 -10.710 1.00 78.56 94 ASN A C 1
ATOM 807 O O . ASN A 1 94 ? 14.815 6.157 -11.019 1.00 78.56 94 ASN A O 1
ATOM 811 N N . GLU A 1 95 ? 12.721 6.678 -10.433 1.00 73.00 95 GLU A N 1
ATOM 812 C CA . GLU A 1 95 ? 12.845 8.118 -10.676 1.00 73.00 95 GLU A CA 1
ATOM 813 C C . GLU A 1 95 ? 12.725 8.925 -9.376 1.00 73.00 95 GLU A C 1
ATOM 815 O O . GLU A 1 95 ? 11.661 9.008 -8.757 1.00 73.00 95 GLU A O 1
ATOM 820 N N . ASP A 1 96 ? 13.811 9.591 -8.974 1.00 64.62 96 ASP A N 1
ATOM 821 C CA . ASP A 1 96 ? 13.801 10.488 -7.810 1.00 64.62 96 ASP A CA 1
ATOM 822 C C . ASP A 1 96 ? 12.858 11.697 -8.002 1.00 64.62 96 ASP A C 1
ATOM 824 O O . ASP A 1 96 ? 12.281 12.191 -7.030 1.00 64.62 96 ASP A O 1
ATOM 828 N N . GLU A 1 97 ? 12.613 12.130 -9.245 1.00 57.78 97 GLU A N 1
ATOM 829 C CA . GLU A 1 97 ? 11.620 13.169 -9.566 1.00 57.78 97 GLU A CA 1
ATOM 830 C C . GLU A 1 97 ? 10.176 12.719 -9.302 1.00 57.78 97 GLU A C 1
ATOM 832 O O . GLU A 1 97 ? 9.370 13.499 -8.788 1.00 57.78 97 GLU A O 1
ATOM 837 N N . VAL A 1 98 ? 9.841 11.451 -9.563 1.00 60.19 98 VAL A N 1
ATOM 838 C CA . VAL A 1 98 ? 8.504 10.905 -9.272 1.00 60.19 98 VAL A CA 1
ATOM 839 C C . VAL A 1 98 ? 8.282 10.807 -7.763 1.00 60.19 98 VAL A C 1
ATOM 841 O O . VAL A 1 98 ? 7.176 11.071 -7.286 1.00 60.19 98 VAL A O 1
ATOM 844 N N . LYS A 1 99 ? 9.336 10.535 -6.978 1.00 60.16 99 LYS A N 1
ATOM 845 C CA . LYS A 1 99 ? 9.260 10.596 -5.507 1.00 60.16 99 LYS A CA 1
ATOM 846 C C . LYS A 1 99 ? 8.874 11.991 -5.021 1.00 60.16 99 LYS A C 1
ATOM 848 O O . LYS A 1 99 ? 8.032 12.120 -4.133 1.00 60.16 99 LYS A O 1
ATOM 853 N N . LEU A 1 100 ? 9.440 13.035 -5.629 1.00 60.00 100 LEU A N 1
ATOM 854 C CA . LEU A 1 100 ? 9.110 14.428 -5.318 1.00 60.00 100 LEU A CA 1
ATOM 855 C C . LEU A 1 100 ? 7.676 14.790 -5.736 1.00 60.00 100 LEU A C 1
ATOM 857 O O . LEU A 1 100 ? 6.977 15.463 -4.981 1.00 60.00 100 LEU A O 1
ATOM 861 N N . GLN A 1 101 ? 7.198 14.309 -6.887 1.00 61.22 101 GLN A N 1
ATOM 862 C CA . GLN A 1 101 ? 5.827 14.562 -7.348 1.00 61.22 101 GLN A CA 1
ATOM 863 C C . GLN A 1 101 ? 4.765 13.868 -6.485 1.00 61.22 101 GLN A C 1
ATOM 865 O O . GLN A 1 101 ? 3.780 14.509 -6.119 1.00 61.22 101 GLN A O 1
ATOM 870 N N . ILE A 1 102 ? 4.967 12.602 -6.096 1.00 61.22 102 ILE A N 1
ATOM 871 C CA . ILE A 1 102 ? 4.039 11.889 -5.197 1.00 61.22 102 ILE A CA 1
ATOM 872 C C . ILE A 1 102 ? 4.009 12.545 -3.813 1.00 61.22 102 ILE A C 1
ATOM 874 O O . ILE A 1 102 ? 2.933 12.720 -3.244 1.00 61.22 102 ILE A O 1
ATOM 878 N N . LYS A 1 103 ? 5.164 12.988 -3.304 1.00 62.03 103 LYS A N 1
ATOM 879 C CA . LYS A 1 103 ? 5.252 13.741 -2.046 1.00 62.03 103 LYS A CA 1
ATOM 880 C C . LYS A 1 103 ? 4.515 15.085 -2.110 1.00 62.03 103 LYS A C 1
ATOM 882 O O . LYS A 1 103 ? 3.932 15.513 -1.122 1.00 62.03 103 LYS A O 1
ATOM 887 N N . ASN A 1 104 ? 4.495 15.742 -3.269 1.00 58.28 104 ASN A N 1
ATOM 888 C CA . ASN A 1 104 ? 3.737 16.979 -3.468 1.00 58.28 104 ASN A CA 1
ATOM 889 C C . ASN A 1 104 ? 2.229 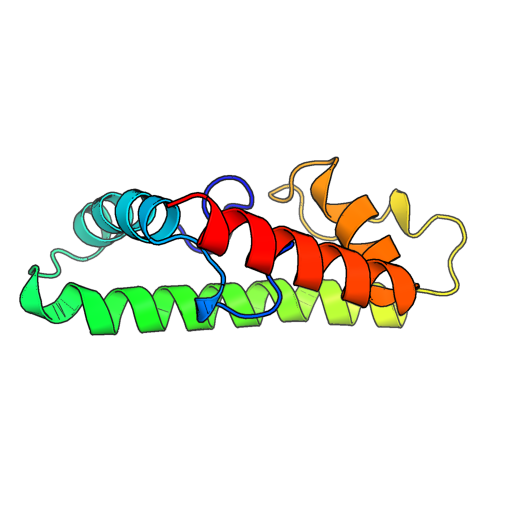16.724 -3.652 1.00 58.28 104 ASN A C 1
ATOM 891 O O . ASN A 1 104 ? 1.414 17.514 -3.181 1.00 58.28 104 ASN A O 1
ATOM 895 N N . LEU A 1 105 ? 1.837 15.615 -4.289 1.00 59.19 105 LEU A N 1
ATOM 896 C CA . LEU A 1 105 ? 0.434 15.200 -4.411 1.00 59.19 105 LEU A CA 1
ATOM 897 C C . LEU A 1 105 ? -0.176 14.838 -3.051 1.00 59.19 105 LEU A C 1
ATOM 899 O O . LEU A 1 105 ? -1.301 15.247 -2.769 1.00 59.19 105 LEU A O 1
ATOM 903 N N . SER A 1 106 ? 0.565 14.133 -2.189 1.00 54.44 106 SER A N 1
ATOM 904 C CA . SER A 1 106 ? 0.107 13.831 -0.829 1.00 54.44 106 SER A CA 1
ATOM 905 C C . SER A 1 106 ? -0.053 15.097 0.020 1.00 54.44 106 SER A C 1
ATOM 907 O O . SER A 1 106 ? -1.035 15.215 0.745 1.00 54.44 106 SER A O 1
ATOM 909 N N . LEU A 1 107 ? 0.835 16.087 -0.128 1.00 52.28 107 LEU A N 1
ATOM 910 C CA . LEU A 1 107 ? 0.709 17.390 0.539 1.00 52.28 107 LEU A CA 1
ATOM 911 C C . LEU A 1 107 ? -0.494 18.209 0.038 1.00 52.28 107 LEU A C 1
ATOM 913 O O . LEU A 1 107 ? -1.191 18.827 0.841 1.00 52.28 107 LEU A O 1
ATOM 917 N N . ASN A 1 108 ? -0.779 18.188 -1.266 1.00 47.59 108 ASN A N 1
ATOM 918 C CA . ASN A 1 108 ? -1.910 18.924 -1.840 1.00 47.59 108 ASN A CA 1
ATOM 919 C C . ASN A 1 108 ? -3.272 18.316 -1.471 1.00 47.59 108 ASN A C 1
ATOM 921 O O . ASN A 1 108 ? -4.235 19.057 -1.298 1.00 47.59 108 ASN A O 1
ATOM 925 N N . LEU A 1 109 ? -3.356 16.993 -1.299 1.00 43.22 109 LEU A N 1
ATOM 926 C CA . LEU A 1 109 ? -4.569 16.334 -0.802 1.00 43.22 109 LEU A CA 1
ATOM 927 C C . LEU A 1 109 ? -4.844 16.656 0.677 1.00 43.22 109 LEU A C 1
ATOM 929 O O . LEU A 1 109 ? -6.003 16.721 1.074 1.00 43.22 109 LEU A O 1
ATOM 933 N N . ILE A 1 110 ? -3.799 16.915 1.471 1.00 39.50 110 ILE A N 1
ATOM 934 C CA . ILE A 1 110 ? -3.921 17.351 2.873 1.00 39.50 110 ILE A CA 1
ATOM 935 C C . ILE A 1 110 ? -4.291 18.842 2.966 1.00 39.50 110 ILE A C 1
ATOM 937 O O . ILE A 1 110 ? -4.978 19.238 3.898 1.00 39.50 110 ILE A O 1
ATOM 941 N N . SER A 1 111 ? -3.877 19.671 2.000 1.00 36.41 111 SER A N 1
ATOM 942 C CA . SER A 1 111 ? -4.171 21.115 1.971 1.00 36.41 111 SER A CA 1
ATOM 943 C C . SER A 1 111 ? -5.542 21.477 1.375 1.00 36.41 111 SER A C 1
ATOM 945 O O . SER A 1 111 ? -5.900 22.655 1.362 1.00 36.41 111 SER A O 1
ATOM 947 N N . ALA A 1 112 ? -6.285 20.505 0.839 1.00 39.62 112 ALA A N 1
ATOM 948 C CA . ALA A 1 112 ? -7.611 20.711 0.253 1.00 39.62 112 ALA A CA 1
ATOM 949 C C . ALA A 1 112 ? -8.770 20.562 1.266 1.00 39.62 112 ALA A C 1
ATOM 951 O O . ALA A 1 112 ? -9.930 20.612 0.856 1.00 39.62 112 ALA A O 1
ATOM 952 N N . TYR A 1 113 ? -8.457 20.412 2.560 1.00 33.12 113 TYR A N 1
ATOM 953 C CA . TYR A 1 113 ? -9.399 20.362 3.684 1.00 33.12 113 TYR A CA 1
ATOM 954 C C . TYR A 1 113 ? -9.025 21.360 4.782 1.00 33.12 113 TYR A C 1
ATOM 956 O O . TYR A 1 113 ? -7.815 21.499 5.071 1.00 33.12 113 TYR A O 1
#